Protein AF-A0A3A5J4A7-F1 (afdb_monomer)

Secondary structure (DSSP, 8-state):
-HHHHHHHHHHHHHHHHHHHHHHHHH-GGGHHHHHHHHHHHHHHHHHHHHHHHHHHHHHHHS-HHHHHHHHHTT--

Nearest PDB structures (foldseek):
  7p2y-assembly1_L  TM=7.711E-01  e=3.530E-04  Acinetobacter baumannii ATCC 17978
  2wie-assembly1_A  TM=8.348E-01  e=7.922E-03  Limnospira platensis
  3zk2-assembly1_E  TM=7.924E-01  e=4.934E-03  Fusobacterium nucleatum
  6vof-assembly1_R  TM=8.375E-01  e=1.361E-02  Spinacia oleracea
  6vol-assembly1_O  TM=8.158E-01  e=1.361E-02  Spinacia oleracea

pLDDT: mean 87.59, std 8.94, range [42.31, 95.44]

Solvent-accessible surface area (backbone atoms only — not comparable to full-atom values): 4326 Å² total; per-residue (Å²): 109,70,70,60,53,53,50,52,50,52,51,54,52,51,54,53,51,50,52,44,49,54,47,30,74,76,37,62,88,48,36,70,60,47,51,51,52,50,50,53,52,50,50,57,64,52,47,57,61,52,52,52,48,51,54,52,50,38,55,72,77,64,40,79,58,58,63,55,47,48,56,72,75,69,55,129

Foldseek 3Di:
DVVVVVVVLVVVLVVLVVVLVVVCVVPVVCNVVSVVVSVVVVCVVVVVVVVVVVVVVCCVPVNPCVVVCCVVVDDD

Sequence (76 aa):
MLAAAGLGSAIGWGLITSKALEGIARQPEMRPQLMVNMFIFAGLMESFPFILFGVAMWFLFANPFVGTLSSLAGGG

Mean predicted aligned error: 6.93 Å

Radius of gyration: 21.02 Å; Cα contacts (8 Å, |Δi|>4): 19; chains: 1; bounding box: 43×16×60 Å

Structure (mmC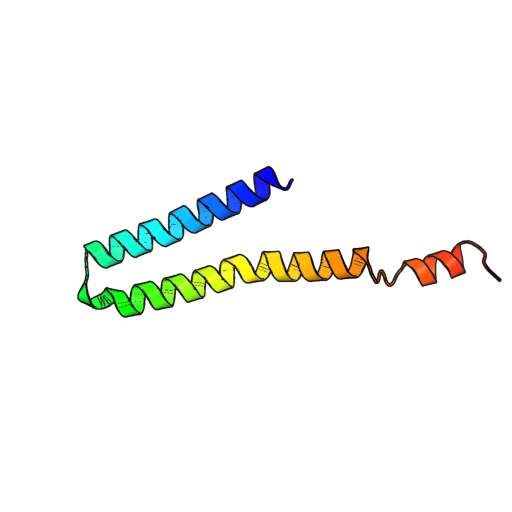IF, N/CA/C/O backbone):
data_AF-A0A3A5J4A7-F1
#
_entry.id   AF-A0A3A5J4A7-F1
#
loop_
_at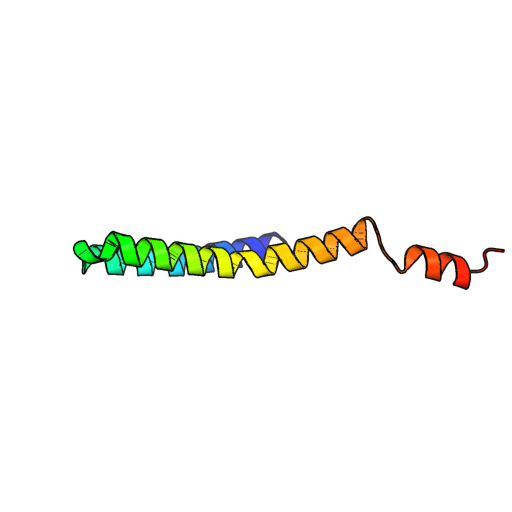om_site.group_PDB
_atom_site.id
_atom_site.type_symbol
_atom_site.label_atom_id
_atom_site.label_alt_id
_atom_site.label_comp_id
_atom_site.label_asym_id
_atom_site.label_entity_id
_atom_site.label_seq_id
_atom_site.pdbx_PDB_ins_code
_atom_site.Cartn_x
_atom_site.Cartn_y
_atom_site.Cartn_z
_atom_site.occupancy
_atom_site.B_iso_or_equiv
_atom_site.auth_seq_id
_atom_site.auth_comp_id
_atom_site.auth_asym_id
_atom_site.auth_atom_id
_atom_site.pdbx_PDB_model_num
ATOM 1 N N . MET A 1 1 ? 15.567 6.416 -4.702 1.00 71.69 1 MET A N 1
ATOM 2 C CA . MET A 1 1 ? 14.147 6.175 -5.058 1.00 71.69 1 MET A CA 1
ATOM 3 C C . MET A 1 1 ? 13.482 5.113 -4.184 1.00 71.69 1 MET A C 1
ATOM 5 O O . MET A 1 1 ? 12.453 5.436 -3.612 1.00 71.69 1 MET A O 1
ATOM 9 N N . LEU A 1 2 ? 14.064 3.917 -3.993 1.00 78.75 2 LEU A N 1
ATOM 10 C CA . LEU A 1 2 ? 13.469 2.854 -3.152 1.00 78.75 2 LEU A CA 1
ATOM 11 C C . LEU A 1 2 ? 13.103 3.297 -1.723 1.00 78.75 2 LEU A C 1
ATOM 13 O O . LEU A 1 2 ? 12.004 3.014 -1.265 1.00 78.75 2 LEU A O 1
ATOM 17 N N . ALA A 1 3 ? 13.976 4.056 -1.050 1.00 79.88 3 ALA A N 1
ATOM 18 C CA . ALA A 1 3 ? 13.699 4.554 0.300 1.00 79.88 3 ALA A CA 1
ATOM 19 C C . ALA A 1 3 ? 12.479 5.494 0.357 1.00 79.88 3 ALA A C 1
ATOM 21 O O . ALA A 1 3 ? 11.661 5.374 1.258 1.00 79.88 3 ALA A O 1
ATOM 22 N N . ALA A 1 4 ? 12.320 6.388 -0.626 1.00 83.94 4 ALA A N 1
ATOM 23 C CA . ALA A 1 4 ? 11.185 7.311 -0.690 1.00 83.94 4 ALA A CA 1
ATOM 24 C C . ALA A 1 4 ? 9.868 6.587 -1.023 1.00 83.94 4 ALA A C 1
ATOM 26 O O . ALA A 1 4 ? 8.833 6.904 -0.444 1.00 83.94 4 ALA A O 1
ATOM 27 N N . ALA A 1 5 ? 9.918 5.584 -1.907 1.00 84.12 5 ALA A N 1
ATOM 28 C CA . ALA A 1 5 ? 8.767 4.740 -2.221 1.00 84.12 5 ALA A CA 1
ATOM 29 C C . ALA A 1 5 ? 8.312 3.921 -0.999 1.00 84.12 5 ALA A C 1
ATOM 31 O O . ALA A 1 5 ? 7.123 3.893 -0.685 1.00 84.12 5 ALA A O 1
ATOM 32 N N . GLY A 1 6 ? 9.260 3.331 -0.261 1.00 86.69 6 GLY A N 1
ATOM 33 C CA . GLY A 1 6 ? 8.971 2.623 0.989 1.00 86.69 6 GLY A CA 1
ATOM 34 C C . GLY A 1 6 ? 8.384 3.539 2.065 1.00 86.69 6 GLY A C 1
ATOM 35 O O . GLY A 1 6 ? 7.429 3.160 2.738 1.00 86.69 6 GLY A O 1
ATOM 36 N N . LEU A 1 7 ? 8.890 4.771 2.180 1.00 91.12 7 LEU A N 1
ATOM 37 C CA . LEU A 1 7 ? 8.350 5.770 3.106 1.00 91.12 7 LEU A CA 1
ATOM 38 C C . LEU A 1 7 ? 6.904 6.152 2.758 1.00 91.12 7 LEU A C 1
ATOM 40 O O . LEU A 1 7 ? 6.059 6.225 3.647 1.00 91.12 7 LEU A O 1
ATOM 44 N N . GLY A 1 8 ? 6.604 6.348 1.471 1.00 88.75 8 GLY A N 1
ATOM 45 C CA . GLY A 1 8 ? 5.247 6.634 1.001 1.00 88.75 8 GLY A CA 1
ATOM 46 C C . GLY A 1 8 ? 4.261 5.502 1.306 1.00 88.75 8 GLY A C 1
ATOM 47 O O . GLY A 1 8 ? 3.176 5.767 1.824 1.00 88.75 8 GLY A O 1
ATOM 48 N N . SER A 1 9 ? 4.657 4.247 1.058 1.00 89.44 9 SER A N 1
ATOM 49 C CA . SER A 1 9 ? 3.839 3.070 1.394 1.00 89.44 9 SER A CA 1
ATOM 50 C C . SER A 1 9 ? 3.609 2.960 2.907 1.00 89.44 9 SER A C 1
ATOM 52 O O . SER A 1 9 ? 2.464 2.836 3.343 1.00 89.44 9 SER A O 1
ATOM 54 N N . ALA A 1 10 ? 4.654 3.125 3.728 1.00 90.62 10 ALA A N 1
ATOM 55 C CA . ALA A 1 10 ? 4.531 3.072 5.187 1.00 90.62 10 ALA A CA 1
ATOM 56 C C . ALA A 1 10 ? 3.562 4.132 5.741 1.00 90.62 10 ALA A C 1
ATOM 58 O O . ALA A 1 10 ? 2.755 3.834 6.624 1.00 90.62 10 ALA A O 1
ATOM 59 N N . ILE A 1 11 ? 3.596 5.356 5.202 1.00 92.94 11 ILE A N 1
ATOM 60 C CA . ILE A 1 11 ? 2.659 6.423 5.582 1.00 92.94 11 ILE A CA 1
ATOM 61 C C . ILE A 1 11 ? 1.228 6.069 5.157 1.00 92.94 11 ILE A C 1
ATOM 63 O O . ILE A 1 11 ? 0.306 6.186 5.966 1.00 92.94 11 ILE A O 1
ATOM 67 N N . GLY A 1 12 ? 1.029 5.615 3.915 1.00 90.31 12 GLY A N 1
ATOM 68 C CA . GLY A 1 12 ? -0.292 5.231 3.407 1.00 90.31 12 GLY A CA 1
ATOM 69 C C . GLY A 1 12 ? -0.939 4.125 4.245 1.00 90.31 12 GLY A C 1
ATOM 70 O O . GLY A 1 12 ? -2.086 4.258 4.682 1.00 90.31 12 GLY A O 1
ATOM 71 N N . TRP A 1 13 ? -0.170 3.082 4.561 1.00 92.19 13 TRP A N 1
ATOM 72 C CA . TRP A 1 13 ? -0.605 1.991 5.431 1.00 92.19 13 TRP A CA 1
ATOM 73 C C . TRP A 1 13 ? -0.866 2.438 6.868 1.00 92.19 13 TRP A C 1
ATOM 75 O O . TRP A 1 13 ? -1.872 2.037 7.460 1.00 92.19 13 TRP A O 1
ATOM 85 N N . GLY A 1 14 ? -0.017 3.302 7.428 1.00 93.19 14 GLY A N 1
ATOM 86 C CA . GLY A 1 14 ? -0.228 3.866 8.762 1.00 93.19 14 GLY A CA 1
ATOM 87 C C . GLY A 1 14 ? -1.540 4.652 8.868 1.00 93.19 14 GLY A C 1
ATOM 88 O O . GLY A 1 14 ? -2.264 4.540 9.859 1.00 93.19 14 GLY A O 1
ATOM 89 N N . LEU A 1 15 ? -1.907 5.397 7.823 1.00 93.69 15 LEU A N 1
ATOM 90 C CA . LEU A 1 15 ? -3.157 6.163 7.790 1.00 93.69 15 LEU A CA 1
ATOM 91 C C . LEU A 1 15 ? -4.394 5.265 7.670 1.00 93.69 15 LEU A C 1
ATOM 93 O O . LEU A 1 15 ? -5.361 5.452 8.408 1.00 93.69 15 LEU A O 1
ATOM 97 N N . ILE A 1 16 ? -4.367 4.269 6.782 1.00 92.62 16 ILE A N 1
ATOM 98 C CA . ILE A 1 16 ? -5.497 3.343 6.603 1.00 92.62 16 ILE A CA 1
ATOM 99 C C . ILE A 1 16 ? -5.744 2.538 7.885 1.00 92.62 16 ILE A C 1
ATOM 101 O O . ILE A 1 16 ? -6.876 2.456 8.367 1.00 92.62 16 ILE 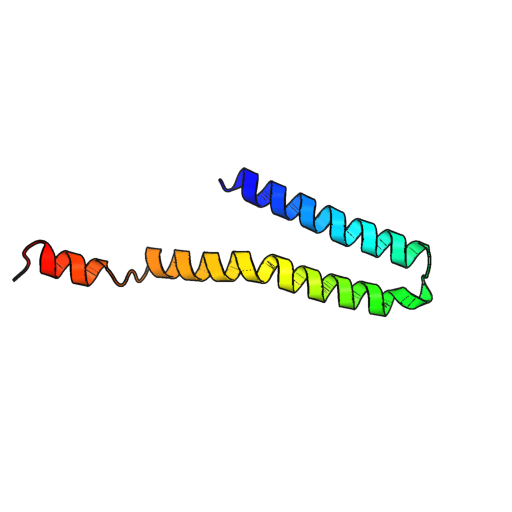A O 1
ATOM 105 N N . THR A 1 17 ? -4.685 1.968 8.462 1.00 92.50 17 THR A N 1
ATOM 106 C CA . THR A 1 17 ? -4.793 1.104 9.646 1.00 92.50 17 THR A CA 1
ATOM 107 C C . THR A 1 17 ? -5.188 1.879 10.900 1.00 92.50 17 THR A C 1
ATOM 109 O O . THR A 1 17 ? -6.025 1.396 11.661 1.00 92.50 17 THR A O 1
ATOM 112 N N . SER A 1 18 ? -4.670 3.098 11.096 1.00 93.56 18 SER A N 1
ATOM 113 C CA . SER A 1 18 ? -5.077 3.949 12.225 1.00 93.56 18 SER A CA 1
ATOM 114 C C . SER A 1 18 ? -6.563 4.302 12.164 1.00 93.56 18 SER A C 1
ATOM 116 O O . SER A 1 18 ? -7.262 4.164 13.167 1.00 93.56 18 SER A O 1
ATOM 118 N N . LYS A 1 19 ? -7.090 4.656 10.985 1.00 92.00 19 LYS A N 1
ATOM 119 C CA . LYS A 1 19 ? -8.521 4.952 10.807 1.00 92.00 19 LYS A CA 1
ATOM 120 C C . LYS A 1 19 ? -9.405 3.717 10.952 1.00 92.00 19 LYS A C 1
ATOM 122 O O . LYS A 1 19 ? -10.473 3.806 11.557 1.00 92.00 19 LYS A O 1
ATOM 127 N N . ALA A 1 20 ? -8.956 2.565 10.458 1.00 92.06 20 ALA A N 1
ATOM 128 C CA . ALA A 1 20 ? -9.659 1.302 10.668 1.00 92.06 20 ALA A CA 1
ATOM 129 C C . ALA A 1 20 ? -9.727 0.943 12.164 1.00 92.06 20 ALA A C 1
ATOM 131 O O . ALA A 1 20 ? -10.788 0.561 12.659 1.00 92.06 20 ALA A O 1
ATOM 132 N N . LEU A 1 21 ? -8.624 1.124 12.898 1.00 92.44 21 LEU A N 1
ATOM 133 C CA . LEU A 1 21 ? -8.554 0.858 14.334 1.00 92.44 21 LEU A CA 1
ATOM 134 C C . LEU A 1 21 ? -9.428 1.825 15.147 1.00 92.44 21 LEU A C 1
ATOM 136 O O . LEU A 1 21 ? -10.172 1.375 16.017 1.00 92.44 21 LEU A O 1
ATOM 140 N N . GLU A 1 22 ? -9.399 3.125 14.836 1.00 94.62 22 GLU A N 1
ATOM 141 C CA . GLU A 1 22 ? -10.303 4.124 15.428 1.00 94.62 22 GLU A CA 1
ATOM 142 C C . GLU A 1 22 ? -11.778 3.754 15.199 1.00 94.62 22 GLU A C 1
ATOM 144 O O . GLU A 1 22 ? -12.592 3.839 16.121 1.00 94.62 22 GLU A O 1
ATOM 149 N N . GLY A 1 23 ? -12.129 3.310 13.987 1.00 91.50 23 GLY A N 1
ATOM 150 C CA . GLY A 1 23 ? -13.483 2.860 13.657 1.00 91.50 23 GLY A CA 1
ATOM 151 C C . GLY A 1 23 ? -13.918 1.651 14.487 1.00 91.50 23 GLY A C 1
ATOM 152 O O . GLY A 1 23 ? -15.014 1.653 15.045 1.00 91.50 23 GLY A O 1
ATOM 153 N N . ILE A 1 24 ? -13.037 0.659 14.640 1.00 92.88 24 ILE A N 1
ATOM 154 C CA . ILE A 1 24 ? -13.298 -0.541 15.450 1.00 92.88 24 ILE A CA 1
ATOM 155 C C . ILE A 1 24 ? -13.445 -0.189 16.931 1.00 92.88 24 ILE A C 1
ATOM 157 O O . ILE A 1 24 ? -14.312 -0.742 17.603 1.00 92.88 24 ILE A O 1
ATOM 161 N N . ALA A 1 25 ? -12.628 0.735 17.440 1.00 92.62 25 ALA A N 1
ATOM 162 C CA . ALA A 1 25 ? -12.708 1.179 18.828 1.00 92.62 25 ALA A CA 1
ATOM 163 C C . ALA A 1 25 ? -14.036 1.894 19.135 1.00 92.62 25 ALA A C 1
ATOM 165 O O . ALA A 1 25 ? -14.567 1.749 20.234 1.00 92.62 25 ALA A O 1
ATOM 166 N N . ARG A 1 26 ? -14.587 2.649 18.173 1.00 95.44 26 ARG A N 1
ATOM 167 C CA . ARG A 1 26 ? -15.879 3.345 18.326 1.00 95.44 26 ARG A CA 1
ATOM 168 C C . ARG A 1 26 ? -17.078 2.423 18.116 1.00 95.44 26 ARG A C 1
ATOM 170 O O . ARG A 1 26 ? -18.101 2.632 18.759 1.00 95.44 26 ARG A O 1
ATOM 177 N N . GLN A 1 27 ? -16.970 1.452 17.209 1.00 91.44 27 GLN A N 1
ATOM 178 C CA . GLN A 1 27 ? -18.050 0.532 16.842 1.00 91.44 27 GLN A CA 1
ATOM 179 C C . GLN A 1 27 ? -17.506 -0.896 16.663 1.00 91.44 27 GLN A C 1
ATOM 181 O O . GLN A 1 27 ? -17.204 -1.318 15.540 1.00 91.44 27 GLN A O 1
ATOM 186 N N . PRO A 1 28 ? -17.385 -1.675 17.754 1.00 87.19 28 PRO A N 1
ATOM 187 C CA . PRO A 1 28 ? -16.797 -3.014 17.703 1.00 87.19 28 PRO A CA 1
ATOM 188 C C . PRO A 1 28 ? -17.642 -4.011 16.896 1.00 87.19 28 PRO A C 1
ATOM 190 O O . PRO A 1 28 ? -17.091 -4.918 16.272 1.00 87.19 28 PRO A O 1
ATOM 193 N N . GLU A 1 29 ? -18.961 -3.821 16.841 1.00 91.25 29 GLU A N 1
ATOM 194 C CA . GLU A 1 29 ? -19.886 -4.610 16.013 1.00 91.25 29 GLU A CA 1
ATOM 195 C C . GLU A 1 29 ? -19.628 -4.484 14.503 1.00 91.25 29 GLU A C 1
ATOM 197 O O . GLU A 1 29 ? -19.846 -5.434 13.753 1.00 91.25 29 GLU A O 1
ATOM 202 N N . MET A 1 30 ? -19.065 -3.356 14.057 1.00 91.12 30 MET A N 1
ATOM 203 C CA . MET A 1 30 ? -18.729 -3.101 12.651 1.00 91.12 30 MET A CA 1
ATOM 204 C C . MET A 1 30 ? -17.340 -3.624 12.258 1.00 91.12 30 MET A C 1
ATOM 206 O O . MET A 1 30 ? -16.925 -3.489 11.103 1.00 91.12 30 MET A O 1
ATOM 210 N N . ARG A 1 31 ? -16.610 -4.262 13.184 1.00 87.75 31 ARG A N 1
ATOM 211 C CA . ARG A 1 31 ? -15.258 -4.792 12.949 1.00 87.75 31 ARG A CA 1
ATOM 212 C C . ARG A 1 31 ? -15.120 -5.658 11.689 1.00 87.75 31 ARG A C 1
ATOM 214 O O . ARG A 1 31 ? -14.142 -5.441 10.970 1.00 87.75 31 ARG A O 1
ATOM 221 N N . PRO A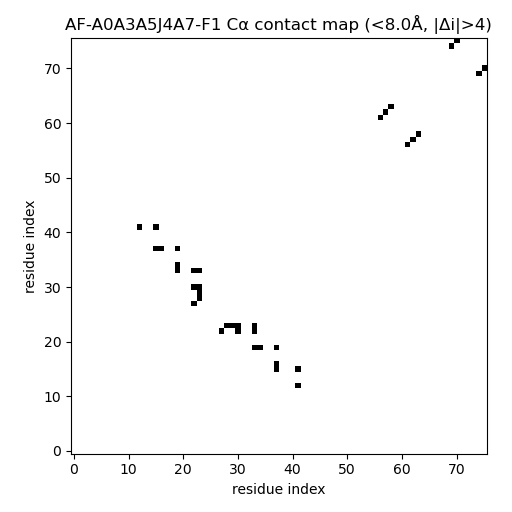 1 32 ? -16.029 -6.605 11.380 1.00 91.06 32 PRO A N 1
ATOM 222 C CA . PRO A 1 32 ? -15.886 -7.450 10.195 1.00 91.06 32 PRO A CA 1
ATOM 223 C C . PRO A 1 32 ? -15.927 -6.629 8.903 1.00 91.06 32 PRO A C 1
ATOM 225 O O . PRO A 1 32 ? -15.104 -6.832 8.016 1.00 91.06 32 PRO A O 1
ATOM 228 N N . GLN A 1 33 ? -16.834 -5.653 8.821 1.00 92.62 33 GLN A N 1
ATOM 229 C CA . GLN A 1 33 ? -16.971 -4.793 7.646 1.00 92.62 33 GLN A CA 1
ATOM 230 C C . GLN A 1 33 ? -15.796 -3.820 7.509 1.00 92.62 33 GLN A C 1
ATOM 232 O O . GLN A 1 33 ? -15.256 -3.666 6.416 1.00 92.62 33 GLN A O 1
ATOM 237 N N . LEU A 1 34 ? -15.355 -3.202 8.611 1.00 91.38 34 LEU A N 1
ATOM 238 C CA . LEU A 1 34 ? -14.206 -2.290 8.601 1.00 91.38 34 LEU A CA 1
ATOM 239 C C . LEU A 1 34 ? -12.918 -2.997 8.169 1.00 91.38 34 LEU A C 1
ATOM 241 O O . LEU A 1 34 ? -12.156 -2.441 7.382 1.00 91.38 34 LEU A O 1
ATOM 245 N N . MET A 1 35 ? -12.697 -4.232 8.625 1.00 91.88 35 MET A N 1
ATOM 246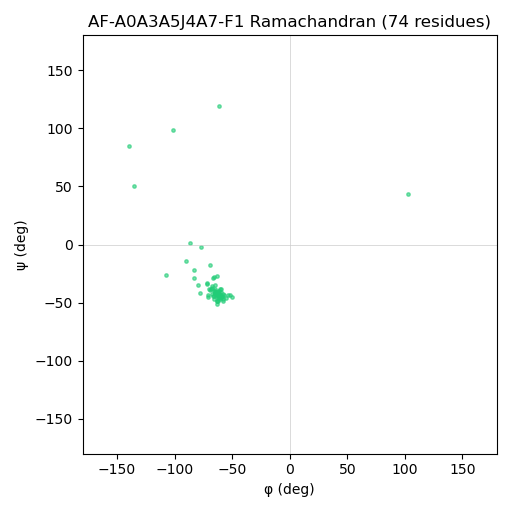 C CA . MET A 1 35 ? -11.544 -5.037 8.214 1.00 91.88 35 MET A CA 1
ATOM 247 C C . MET A 1 35 ? -11.615 -5.440 6.738 1.00 91.88 35 MET A C 1
ATOM 249 O O . MET A 1 35 ? -10.615 -5.315 6.036 1.00 91.88 35 MET A O 1
ATOM 253 N N . VAL A 1 36 ? -12.781 -5.859 6.233 1.00 94.25 36 VAL A N 1
ATOM 254 C CA . VAL A 1 36 ? -12.955 -6.165 4.800 1.00 94.25 36 VAL A CA 1
ATOM 255 C C . VAL A 1 36 ? -12.676 -4.931 3.942 1.00 94.25 36 VAL A C 1
ATOM 257 O O . VAL A 1 36 ? -11.891 -5.007 2.999 1.00 94.25 36 VAL A O 1
ATOM 260 N N . ASN A 1 37 ? -13.240 -3.777 4.304 1.00 92.62 37 ASN A N 1
ATOM 261 C CA . ASN A 1 37 ? -12.996 -2.528 3.584 1.00 92.62 37 ASN A CA 1
ATOM 262 C C . ASN A 1 37 ? -11.513 -2.138 3.625 1.00 92.62 37 ASN A C 1
ATOM 264 O O . ASN A 1 37 ? -10.950 -1.772 2.595 1.00 92.62 37 ASN A O 1
ATOM 268 N N . MET A 1 38 ? -10.861 -2.272 4.785 1.00 93.62 38 MET A N 1
ATOM 269 C CA . MET A 1 38 ? -9.423 -2.039 4.930 1.00 93.62 38 MET A CA 1
ATOM 270 C C . MET A 1 38 ? -8.613 -2.904 3.956 1.00 93.62 38 MET A C 1
ATOM 272 O O . MET A 1 38 ? -7.738 -2.377 3.276 1.00 93.62 38 MET A O 1
ATOM 276 N N . PHE A 1 39 ? -8.924 -4.199 3.840 1.00 90.88 39 PHE A N 1
ATOM 277 C CA . PHE A 1 39 ? -8.230 -5.101 2.915 1.00 90.88 39 PHE A CA 1
ATOM 278 C C . PHE A 1 39 ? -8.485 -4.779 1.440 1.00 90.88 39 PHE A C 1
ATOM 280 O O . PHE A 1 39 ? -7.569 -4.898 0.629 1.00 90.88 39 PHE A O 1
ATOM 287 N N . ILE A 1 40 ? -9.690 -4.329 1.082 1.00 93.06 40 ILE A N 1
ATOM 288 C CA . ILE A 1 40 ? -9.991 -3.887 -0.287 1.00 93.06 40 ILE A CA 1
ATOM 289 C C . ILE A 1 40 ? -9.138 -2.665 -0.646 1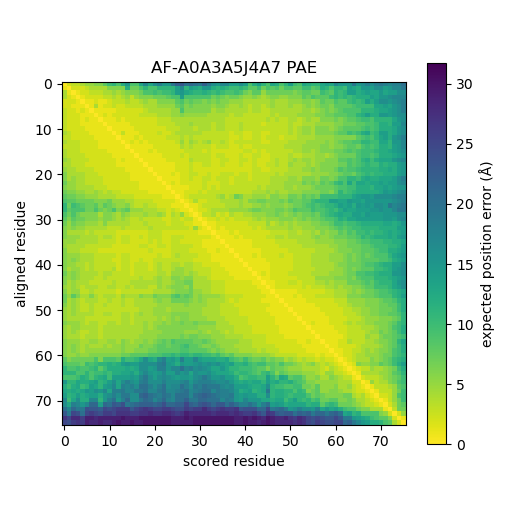.00 93.06 40 ILE A C 1
ATOM 291 O O . ILE A 1 40 ? -8.484 -2.651 -1.690 1.00 93.06 40 ILE A O 1
ATOM 295 N N . PHE A 1 41 ? -9.093 -1.658 0.232 1.00 91.19 41 PHE A N 1
ATOM 296 C CA . PHE A 1 41 ? -8.284 -0.458 -0.000 1.00 91.19 41 PHE A CA 1
ATOM 297 C C . PHE A 1 41 ? -6.784 -0.748 0.024 1.00 91.19 41 PHE A C 1
ATOM 299 O O . PHE A 1 41 ? -6.050 -0.200 -0.794 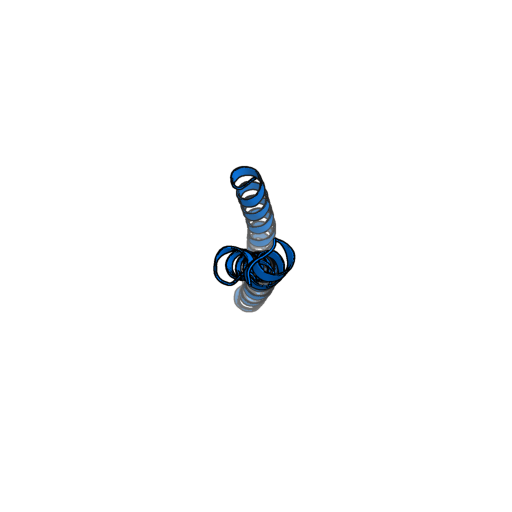1.00 91.19 41 PHE A O 1
ATOM 306 N N . ALA A 1 42 ? -6.338 -1.640 0.905 1.00 89.81 42 ALA A N 1
ATOM 307 C CA . ALA A 1 42 ? -4.973 -2.146 0.922 1.00 89.81 42 ALA A CA 1
ATOM 308 C C . ALA A 1 42 ? -4.582 -2.818 -0.402 1.00 89.81 42 ALA A C 1
ATOM 310 O O . ALA A 1 42 ? -3.544 -2.501 -0.980 1.00 89.81 42 ALA A O 1
ATOM 311 N N . GLY A 1 43 ? -5.431 -3.715 -0.911 1.00 90.25 43 GLY A N 1
ATOM 312 C CA . GLY A 1 43 ? -5.210 -4.379 -2.193 1.00 90.25 43 GLY A CA 1
ATOM 313 C C . GLY A 1 43 ? -5.151 -3.381 -3.347 1.00 90.25 43 GLY A C 1
ATOM 314 O O . GLY A 1 43 ? -4.255 -3.456 -4.186 1.00 90.25 43 GLY A O 1
ATOM 315 N N . LEU A 1 44 ? -6.055 -2.399 -3.364 1.00 91.00 44 LEU A N 1
ATOM 316 C CA . LEU A 1 44 ? -6.062 -1.338 -4.371 1.00 91.00 44 LEU A CA 1
ATOM 317 C C . LEU A 1 44 ? -4.798 -0.464 -4.308 1.00 91.00 44 LEU A C 1
ATOM 319 O O . LEU A 1 44 ? -4.225 -0.156 -5.353 1.00 91.00 44 LEU A O 1
ATOM 323 N N . MET A 1 45 ? -4.353 -0.093 -3.102 1.00 89.62 45 MET A N 1
ATOM 324 C CA . MET A 1 45 ? -3.147 0.712 -2.877 1.00 89.62 45 MET A CA 1
ATOM 325 C C . MET A 1 45 ? -1.897 0.029 -3.440 1.00 89.62 45 MET A C 1
ATOM 327 O O . MET A 1 45 ? -1.103 0.678 -4.118 1.00 89.62 45 MET A O 1
ATOM 331 N N . GLU A 1 46 ? -1.745 -1.276 -3.211 1.00 90.00 46 GLU A N 1
ATOM 332 C CA . GLU A 1 46 ? -0.565 -2.030 -3.652 1.00 90.00 46 GLU A CA 1
ATOM 333 C C . GLU A 1 46 ? -0.650 -2.489 -5.118 1.00 90.00 46 GLU A C 1
ATOM 335 O O . GLU A 1 46 ? 0.375 -2.689 -5.769 1.00 90.00 46 GLU A O 1
ATOM 340 N N . SER A 1 47 ? -1.850 -2.586 -5.697 1.00 92.25 47 SER A N 1
ATOM 341 C CA . SER A 1 47 ? -2.026 -3.030 -7.089 1.00 92.25 47 SER A CA 1
ATOM 342 C C . SER A 1 47 ? -1.267 -2.156 -8.094 1.00 92.25 47 SER A C 1
ATOM 344 O O . SER A 1 47 ? -0.614 -2.677 -8.998 1.00 92.25 47 SER A O 1
ATOM 346 N N . PHE A 1 48 ? -1.300 -0.830 -7.936 1.00 89.94 48 PHE A N 1
ATOM 347 C CA . PHE A 1 48 ? -0.622 0.093 -8.853 1.00 89.94 48 PHE A CA 1
ATOM 348 C C . PHE A 1 48 ? 0.911 -0.080 -8.871 1.00 89.94 48 PHE A C 1
ATOM 350 O O . PHE A 1 48 ? 1.466 -0.255 -9.962 1.00 89.94 48 PHE A O 1
ATOM 357 N N . PRO A 1 49 ? 1.614 -0.078 -7.717 1.00 88.75 49 PRO A N 1
ATOM 358 C CA . PRO A 1 49 ? 3.039 -0.396 -7.649 1.00 88.75 49 PRO A CA 1
ATOM 359 C C . PRO A 1 49 ? 3.407 -1.720 -8.319 1.00 88.75 49 PRO A C 1
ATOM 361 O O . PRO A 1 49 ? 4.387 -1.767 -9.064 1.00 88.75 49 PRO A O 1
ATOM 364 N N . PHE A 1 50 ? 2.621 -2.780 -8.110 1.00 91.38 50 PHE A N 1
ATOM 365 C CA . PHE A 1 50 ? 2.915 -4.090 -8.696 1.00 91.38 50 PHE A CA 1
ATOM 366 C C . PHE A 1 50 ? 2.677 -4.143 -10.209 1.00 91.38 50 PHE A C 1
ATOM 368 O O . PHE A 1 50 ? 3.455 -4.783 -10.917 1.00 91.38 50 PHE A O 1
ATOM 375 N N . ILE A 1 51 ? 1.677 -3.427 -10.733 1.00 94.12 51 ILE A N 1
ATOM 376 C CA . ILE A 1 51 ? 1.484 -3.278 -12.186 1.00 94.12 51 ILE A CA 1
ATOM 377 C C . ILE A 1 51 ? 2.697 -2.574 -12.808 1.00 94.12 51 ILE A C 1
ATOM 379 O O . ILE A 1 51 ? 3.267 -3.059 -13.787 1.00 94.12 51 ILE A O 1
ATOM 383 N N . LEU A 1 52 ? 3.126 -1.454 -12.219 1.00 92.50 52 LEU A N 1
ATOM 384 C CA . LEU A 1 52 ? 4.298 -0.701 -12.678 1.00 92.50 52 LEU A CA 1
ATOM 385 C C . LEU A 1 52 ? 5.575 -1.539 -12.599 1.00 92.50 52 LEU A C 1
ATOM 387 O O . LEU A 1 52 ? 6.380 -1.527 -13.530 1.00 92.50 52 LEU A O 1
ATOM 391 N N . PHE A 1 53 ? 5.739 -2.295 -11.516 1.00 92.50 53 PHE A N 1
ATOM 392 C CA . PHE A 1 53 ? 6.843 -3.231 -11.360 1.00 92.50 53 PHE A CA 1
ATOM 393 C C . PHE A 1 53 ? 6.839 -4.292 -12.466 1.00 92.50 53 PHE A C 1
ATOM 395 O O . PHE A 1 53 ? 7.878 -4.524 -13.079 1.00 92.50 53 PHE A O 1
ATOM 402 N N . GLY A 1 54 ? 5.681 -4.875 -12.789 1.00 94.00 54 GLY A N 1
ATOM 403 C CA . GLY A 1 54 ? 5.543 -5.835 -13.886 1.00 94.00 54 GLY A CA 1
ATOM 404 C C . GLY A 1 54 ? 5.957 -5.255 -15.242 1.00 94.00 54 GLY A C 1
ATOM 405 O O . GLY A 1 54 ? 6.735 -5.874 -15.966 1.00 94.00 54 GLY A O 1
ATOM 406 N N . VAL A 1 55 ? 5.515 -4.035 -15.560 1.00 94.31 55 VAL A N 1
ATOM 407 C CA . VAL A 1 55 ? 5.909 -3.335 -16.796 1.00 94.31 55 VAL A CA 1
ATOM 408 C C . VAL A 1 55 ? 7.409 -3.025 -16.808 1.00 94.31 55 VAL A C 1
ATOM 410 O O . VAL A 1 55 ? 8.073 -3.228 -17.823 1.00 94.31 55 VAL A O 1
ATOM 413 N N . ALA A 1 56 ? 7.974 -2.588 -15.681 1.00 92.88 56 ALA A N 1
ATOM 414 C CA . ALA A 1 56 ? 9.407 -2.331 -15.563 1.00 92.88 56 ALA A CA 1
ATOM 415 C C . ALA A 1 56 ? 10.236 -3.610 -15.758 1.00 92.88 56 ALA A C 1
ATOM 417 O O . ALA A 1 56 ? 11.237 -3.589 -16.472 1.00 92.88 56 ALA A O 1
ATOM 418 N N . MET A 1 57 ? 9.803 -4.733 -15.179 1.00 94.00 57 MET A N 1
ATOM 419 C CA . MET A 1 57 ? 10.434 -6.040 -15.383 1.00 94.00 57 MET A CA 1
ATOM 420 C C . MET A 1 57 ? 10.312 -6.509 -16.832 1.00 94.00 57 MET A C 1
ATOM 422 O O . MET A 1 57 ? 11.277 -7.045 -17.378 1.00 94.00 57 MET A O 1
ATOM 426 N N . TRP A 1 58 ? 9.176 -6.254 -17.485 1.00 92.44 58 TRP A N 1
ATOM 427 C CA . TRP A 1 58 ? 9.005 -6.557 -18.903 1.00 92.44 58 TRP A CA 1
ATOM 428 C C . TRP A 1 58 ? 10.003 -5.779 -19.769 1.00 92.44 58 TRP A C 1
ATOM 430 O O . TRP A 1 58 ? 10.704 -6.379 -20.581 1.00 92.44 58 TRP A O 1
ATOM 440 N N . PHE A 1 59 ? 10.170 -4.477 -19.527 1.00 91.75 59 PHE A N 1
ATOM 441 C CA . PHE A 1 59 ? 11.197 -3.678 -20.201 1.00 91.75 59 PHE A CA 1
ATOM 442 C C . PHE A 1 59 ? 12.630 -4.071 -19.844 1.00 91.75 59 PHE A C 1
ATOM 444 O O . PHE A 1 59 ? 13.527 -3.842 -20.651 1.00 91.75 59 PHE A O 1
ATOM 451 N N . LEU A 1 60 ? 12.875 -4.620 -18.655 1.00 91.38 60 LEU A N 1
ATOM 452 C CA . LEU A 1 60 ? 14.219 -5.014 -18.242 1.00 91.38 60 LEU A CA 1
ATOM 453 C C . LEU A 1 60 ? 14.648 -6.344 -18.874 1.00 91.38 60 LEU A C 1
ATOM 455 O O . LEU A 1 60 ? 15.787 -6.465 -19.314 1.00 91.38 60 LEU A O 1
ATOM 459 N N . PHE A 1 61 ? 13.746 -7.326 -18.931 1.00 91.38 61 PHE A N 1
ATOM 460 C CA . PHE A 1 61 ? 14.083 -8.697 -19.332 1.00 91.38 61 PHE A CA 1
ATOM 461 C C . PHE A 1 61 ? 13.583 -9.103 -20.720 1.00 91.38 61 PHE A C 1
ATOM 463 O O . PHE A 1 61 ? 14.187 -9.965 -21.350 1.00 91.38 61 PHE A O 1
ATOM 470 N N . ALA A 1 62 ? 12.508 -8.498 -21.219 1.00 88.25 62 ALA A N 1
ATOM 471 C CA . ALA A 1 62 ? 11.937 -8.799 -22.532 1.00 88.25 62 ALA A CA 1
ATOM 472 C C . ALA A 1 62 ? 11.603 -7.501 -23.277 1.00 88.25 62 ALA A C 1
ATOM 474 O O . ALA A 1 62 ? 10.498 -7.297 -23.783 1.00 88.25 62 ALA A O 1
ATOM 475 N N . ASN A 1 63 ? 12.595 -6.609 -23.312 1.00 87.12 63 ASN A N 1
ATOM 476 C CA . ASN A 1 63 ? 12.480 -5.292 -23.911 1.00 87.12 63 ASN A CA 1
ATOM 477 C C . ASN A 1 63 ? 12.157 -5.388 -25.418 1.00 87.12 63 ASN A C 1
ATOM 479 O O . ASN A 1 63 ? 12.990 -5.884 -26.184 1.00 87.12 63 ASN A O 1
ATOM 483 N N . PRO A 1 64 ? 11.013 -4.855 -25.881 1.00 83.94 64 PRO A N 1
ATOM 484 C CA . PRO A 1 64 ? 10.620 -4.939 -27.288 1.00 83.94 64 PRO A CA 1
ATOM 485 C C . PRO A 1 64 ? 11.509 -4.098 -28.216 1.00 83.94 64 PRO A C 1
ATOM 487 O O . PRO A 1 64 ? 11.521 -4.312 -29.426 1.00 83.94 64 PRO A O 1
ATOM 490 N N . PHE A 1 65 ? 12.267 -3.143 -27.674 1.00 84.06 65 PHE A N 1
ATOM 491 C CA . PHE A 1 65 ? 13.076 -2.220 -28.463 1.00 84.06 65 PHE A CA 1
ATOM 492 C C . PHE A 1 65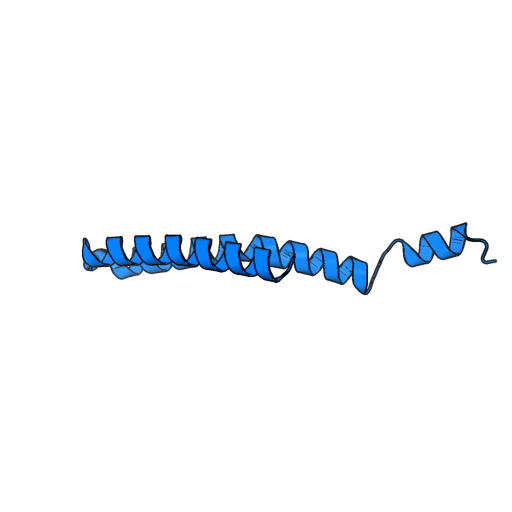 ? 14.493 -2.723 -28.729 1.00 84.06 65 PHE A C 1
ATOM 494 O O . PHE A 1 65 ? 15.150 -2.187 -29.615 1.00 84.06 65 PHE A O 1
ATOM 501 N N . VAL A 1 66 ? 14.969 -3.755 -28.023 1.00 80.94 66 VAL A N 1
ATOM 502 C CA . VAL A 1 66 ? 16.335 -4.280 -28.215 1.00 80.94 66 VAL A CA 1
ATOM 503 C C . VAL A 1 66 ? 16.506 -4.884 -29.613 1.00 80.94 66 VAL A C 1
ATOM 505 O O . VAL A 1 66 ? 17.493 -4.593 -30.285 1.00 80.94 66 VAL A O 1
ATOM 508 N N . GLY A 1 67 ? 15.521 -5.647 -30.100 1.00 77.12 67 GLY A N 1
ATOM 509 C CA . GLY A 1 67 ? 15.545 -6.203 -31.461 1.00 77.12 67 GLY A CA 1
ATOM 510 C C . GLY A 1 67 ? 15.461 -5.122 -32.543 1.00 77.12 67 GLY A C 1
ATOM 511 O O . GLY A 1 67 ? 16.250 -5.114 -33.487 1.00 77.12 67 GLY A O 1
ATOM 512 N N . THR A 1 68 ? 14.561 -4.151 -32.368 1.00 79.38 68 THR A N 1
ATOM 513 C CA . THR A 1 68 ? 14.412 -3.014 -33.289 1.00 79.38 68 THR A CA 1
ATOM 514 C C . THR A 1 68 ? 15.678 -2.160 -33.337 1.00 79.38 68 THR A C 1
ATOM 516 O O . THR A 1 68 ? 16.136 -1.803 -34.421 1.00 79.38 68 THR A O 1
ATOM 519 N N . LEU A 1 69 ? 16.297 -1.883 -32.187 1.00 77.56 69 LEU A N 1
ATOM 520 C CA . LEU A 1 69 ? 17.544 -1.128 -32.115 1.00 77.56 69 LEU A CA 1
ATOM 521 C C . LEU A 1 69 ? 18.695 -1.882 -32.791 1.00 77.56 69 LEU A C 1
ATOM 523 O O . LEU A 1 69 ? 19.456 -1.260 -33.521 1.00 77.56 69 LEU A O 1
ATOM 527 N N . SER A 1 70 ? 18.782 -3.206 -32.632 1.00 75.25 70 S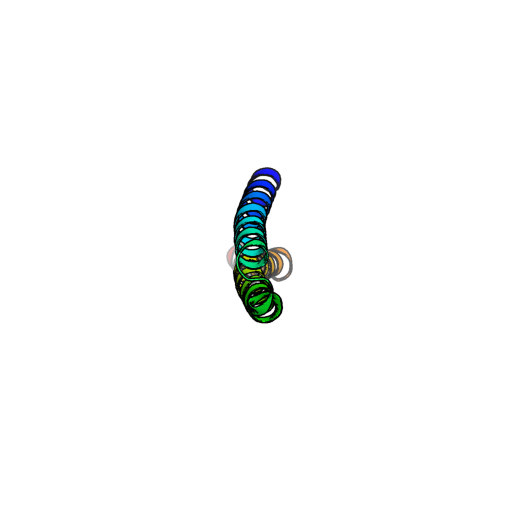ER A N 1
ATOM 528 C CA . SER A 1 70 ? 19.771 -4.030 -33.344 1.00 75.25 70 SER A CA 1
ATOM 529 C C . SER A 1 70 ? 19.605 -3.960 -34.868 1.00 75.25 70 SER A C 1
ATOM 531 O O . SER A 1 70 ? 20.600 -3.913 -35.587 1.00 75.25 70 SER A O 1
ATOM 533 N N . SER A 1 71 ? 18.365 -3.916 -35.367 1.00 74.81 71 SER A N 1
ATOM 534 C CA . SER A 1 71 ? 18.087 -3.793 -36.807 1.00 74.81 71 SER A CA 1
ATOM 535 C C . SER A 1 71 ? 18.403 -2.397 -37.366 1.00 74.81 71 SER A C 1
ATOM 537 O O . SER A 1 71 ? 18.855 -2.268 -38.499 1.00 74.81 71 SER A O 1
ATOM 539 N N . LEU A 1 72 ? 18.220 -1.348 -36.555 1.00 73.94 72 LEU A N 1
ATOM 540 C CA . LEU A 1 72 ? 18.488 0.045 -36.931 1.00 73.94 72 LEU A CA 1
ATOM 541 C C . LEU A 1 72 ? 19.964 0.435 -36.764 1.00 73.94 72 LEU A C 1
ATOM 543 O O . LEU A 1 72 ? 20.450 1.299 -37.488 1.00 73.94 72 LEU A O 1
ATOM 547 N N . ALA A 1 73 ? 20.684 -0.194 -35.831 1.00 75.12 73 ALA A N 1
ATOM 548 C CA . ALA A 1 73 ? 22.098 0.066 -35.559 1.00 75.12 73 ALA A CA 1
ATOM 549 C C . ALA A 1 73 ? 23.060 -0.562 -36.592 1.00 75.12 73 ALA A C 1
ATOM 551 O O . ALA A 1 73 ? 24.263 -0.330 -36.503 1.00 75.12 73 ALA A O 1
ATOM 552 N N . GLY A 1 74 ? 22.554 -1.297 -37.591 1.00 66.31 74 GLY A N 1
ATOM 553 C CA . GLY A 1 74 ? 23.352 -1.776 -38.727 1.00 66.31 74 GLY A CA 1
ATOM 554 C C . GLY A 1 74 ? 23.756 -3.251 -38.676 1.00 66.31 74 GLY A C 1
ATOM 555 O O . GLY A 1 74 ? 24.894 -3.576 -39.000 1.00 66.31 74 GLY A O 1
ATOM 556 N N . GLY A 1 75 ? 22.841 -4.147 -38.300 1.00 55.97 75 GLY A N 1
ATOM 557 C CA . GLY A 1 75 ? 23.016 -5.589 -38.488 1.00 55.97 75 GLY A CA 1
ATOM 558 C C . GLY A 1 75 ? 22.229 -6.107 -39.690 1.00 55.97 75 GLY A C 1
ATOM 559 O O . GLY A 1 75 ? 21.027 -6.342 -39.570 1.00 55.97 75 GLY A O 1
ATOM 560 N N . GLY A 1 76 ? 22.916 -6.277 -40.824 1.00 42.31 76 GLY A N 1
ATOM 561 C CA . GLY A 1 76 ? 22.670 -7.435 -41.689 1.00 42.31 76 GLY A CA 1
ATOM 562 C C . GLY A 1 76 ? 23.259 -8.695 -41.063 1.00 42.31 76 GLY A C 1
ATOM 563 O O . GLY A 1 76 ? 24.118 -8.551 -40.162 1.00 42.31 76 GLY A O 1
#